Protein AF-A0AAV1QN36-F1 (afdb_monomer)

Nearest PDB structures (foldseek):
  6btz-assembly4_D  TM=9.378E-01  e=2.926E-07  Homo sapiens
  2b3r-assembly1_A  TM=9.454E-01  e=3.469E-07  Mus musculus
  6bu0-assembly1_A  TM=9.263E-01  e=6.473E-07  Homo sapiens
  4ts6-assembly1_A  TM=9.041E-01  e=4.207E-06  Drosophila melanogaster
  4ns0-assembly1_A  TM=8.759E-01  e=4.988E-06  Rattus norvegicus

Secondary structure (DSSP, 8-state):
---TTS----EEEEEEEES-TTS---EEPPPPSS-SS-------------GGGGGG-EEEEEEEE--STT--EEEEEEEEEGGG---

Structure (mmCIF, N/CA/C/O backbone):
data_AF-A0AAV1QN36-F1
#
_entry.id   AF-A0AAV1QN36-F1
#
loop_
_atom_site.group_PDB
_atom_site.id
_atom_site.type_symbol
_atom_site.label_atom_id
_atom_site.label_alt_id
_atom_site.label_comp_id
_atom_site.label_asym_id
_atom_site.label_entity_id
_atom_site.label_seq_id
_atom_site.pdbx_PDB_ins_code
_atom_site.Cartn_x
_atom_site.Cartn_y
_atom_site.Cartn_z
_atom_site.occupancy
_atom_site.B_iso_or_equiv
_atom_site.auth_seq_id
_atom_site.auth_comp_id
_atom_site.auth_asym_id
_atom_site.auth_atom_id
_atom_site.pdbx_PDB_model_num
ATOM 1 N N . GLN A 1 1 ? 3.420 14.014 -14.400 1.00 45.28 1 GLN A N 1
ATOM 2 C CA . GLN A 1 1 ? 4.408 14.070 -15.494 1.00 45.28 1 GLN A CA 1
ATOM 3 C C . GLN A 1 1 ? 4.574 12.644 -15.991 1.00 45.28 1 GLN A C 1
ATOM 5 O O . GLN A 1 1 ? 4.941 11.792 -15.194 1.00 45.28 1 GLN A O 1
ATOM 10 N N . ALA A 1 2 ? 4.128 12.353 -17.217 1.00 42.53 2 ALA A N 1
ATOM 11 C CA . ALA A 1 2 ? 4.253 11.021 -17.813 1.00 42.53 2 ALA A CA 1
ATOM 12 C C . ALA A 1 2 ? 5.738 10.635 -17.905 1.00 42.53 2 ALA A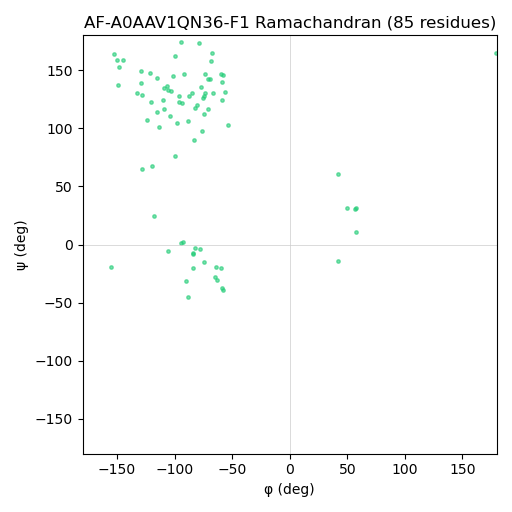 C 1
ATOM 14 O O . ALA A 1 2 ? 6.568 11.525 -18.065 1.00 42.53 2 ALA A O 1
ATOM 15 N N . LEU A 1 3 ? 6.062 9.347 -17.767 1.00 55.25 3 LEU A N 1
ATOM 16 C CA . LEU A 1 3 ? 7.417 8.807 -17.918 1.00 55.25 3 LEU A CA 1
ATOM 17 C C . LEU A 1 3 ? 7.995 9.246 -19.276 1.00 55.25 3 LEU A C 1
ATOM 19 O O . LEU A 1 3 ? 7.582 8.744 -20.315 1.00 55.25 3 LEU A O 1
ATOM 23 N N . GLN A 1 4 ? 8.884 10.244 -19.267 1.00 53.38 4 GLN A N 1
ATOM 24 C CA . GLN A 1 4 ? 9.349 10.945 -20.473 1.00 53.38 4 GLN A CA 1
ATOM 25 C C . GLN A 1 4 ? 10.466 10.216 -21.242 1.00 53.38 4 GLN A C 1
ATOM 27 O O . GLN A 1 4 ? 10.813 10.669 -22.323 1.00 53.38 4 GLN A O 1
ATOM 32 N N . ASP A 1 5 ? 10.970 9.071 -20.769 1.00 58.66 5 ASP A N 1
ATOM 33 C CA . ASP A 1 5 ? 12.205 8.467 -21.310 1.00 58.66 5 ASP A CA 1
ATOM 34 C C . ASP A 1 5 ? 12.043 7.078 -21.949 1.00 58.66 5 ASP A C 1
ATOM 36 O O . ASP A 1 5 ? 12.990 6.291 -21.993 1.00 58.66 5 ASP A O 1
ATOM 40 N N . GLY A 1 6 ? 10.843 6.722 -22.428 1.00 62.62 6 GLY A N 1
ATOM 41 C CA . GLY A 1 6 ? 10.615 5.447 -23.138 1.00 62.62 6 GLY A CA 1
ATOM 42 C C . GLY A 1 6 ? 10.983 4.187 -22.335 1.00 62.62 6 GLY A C 1
ATOM 43 O O . GLY A 1 6 ? 11.043 3.091 -22.887 1.00 62.62 6 GLY A O 1
ATOM 44 N N . THR A 1 7 ? 11.247 4.348 -21.038 1.00 77.25 7 THR A N 1
ATOM 45 C CA . THR A 1 7 ? 11.665 3.306 -20.111 1.00 77.25 7 THR A CA 1
ATOM 46 C C . THR A 1 7 ? 10.509 3.057 -19.162 1.00 77.25 7 THR A C 1
ATOM 48 O O . THR A 1 7 ? 10.016 3.987 -18.518 1.00 77.25 7 THR A O 1
ATOM 51 N N . ASP A 1 8 ? 10.070 1.803 -19.094 1.00 87.19 8 ASP A N 1
ATOM 52 C CA . ASP A 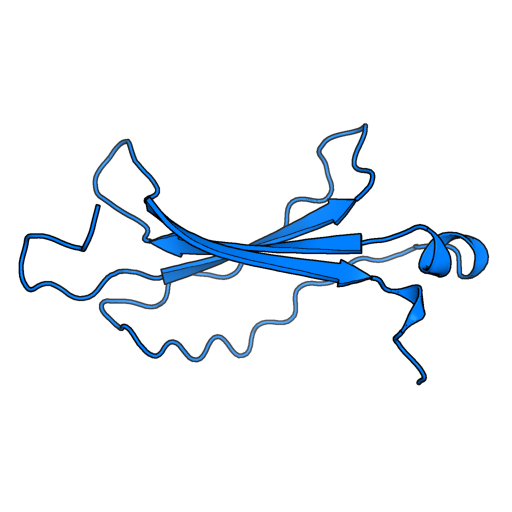1 8 ? 9.026 1.391 -18.164 1.00 87.19 8 ASP A CA 1
ATOM 53 C C . ASP A 1 8 ? 9.432 1.690 -16.709 1.00 87.19 8 ASP A C 1
ATOM 55 O O . ASP A 1 8 ? 10.614 1.576 -16.362 1.00 87.19 8 ASP A O 1
ATOM 59 N N . PRO A 1 9 ? 8.470 2.047 -15.839 1.00 89.12 9 PRO A N 1
ATOM 60 C CA . PRO A 1 9 ? 8.752 2.349 -14.444 1.00 89.12 9 PRO A CA 1
ATOM 61 C C . PRO A 1 9 ? 9.199 1.101 -13.681 1.00 89.12 9 PRO A C 1
ATOM 63 O O . PRO A 1 9 ? 8.936 -0.032 -14.091 1.00 89.12 9 PRO A O 1
ATOM 66 N N . ASP A 1 10 ? 9.767 1.327 -12.498 1.00 93.25 10 ASP A N 1
ATOM 67 C CA . ASP A 1 10 ? 9.937 0.301 -11.473 1.00 93.25 10 ASP A CA 1
ATOM 68 C C . ASP A 1 10 ? 8.819 0.437 -10.410 1.00 93.25 10 ASP A C 1
ATOM 70 O O . ASP A 1 10 ? 9.042 1.042 -9.352 1.00 93.25 10 ASP A O 1
ATOM 74 N N . PRO A 1 11 ? 7.565 0.002 -10.672 1.00 95.88 11 PRO A N 1
ATOM 75 C CA . PRO A 1 11 ? 6.454 0.297 -9.780 1.00 95.88 11 PRO A CA 1
ATOM 76 C C . PRO A 1 11 ? 6.507 -0.528 -8.492 1.00 95.88 11 PRO A C 1
ATOM 78 O O . PRO A 1 11 ? 6.888 -1.699 -8.474 1.00 95.88 11 PRO A O 1
ATOM 81 N N . TYR A 1 12 ? 6.037 0.076 -7.406 1.00 96.94 12 TYR A N 1
ATOM 82 C CA . TYR A 1 12 ? 5.782 -0.591 -6.138 1.00 96.94 12 TYR A CA 1
ATOM 83 C C . TYR A 1 12 ? 4.562 0.001 -5.438 1.00 96.94 12 TYR A C 1
ATOM 85 O O . TYR A 1 12 ? 4.164 1.145 -5.681 1.00 96.94 12 TYR A O 1
ATOM 93 N N . VAL A 1 13 ? 3.971 -0.773 -4.531 1.00 97.94 13 VAL A N 1
ATOM 94 C CA . VAL A 1 13 ? 2.791 -0.355 -3.771 1.00 97.94 13 VAL A CA 1
ATOM 95 C C . VAL A 1 13 ? 3.198 0.046 -2.358 1.00 97.94 13 VAL A C 1
ATOM 97 O O . VAL A 1 13 ? 3.904 -0.695 -1.676 1.00 97.94 13 VAL A O 1
ATOM 100 N N . LYS A 1 14 ? 2.725 1.207 -1.893 1.00 97.69 14 LYS A N 1
ATOM 101 C CA . LYS A 1 14 ? 2.715 1.610 -0.479 1.00 97.69 14 LYS A CA 1
ATOM 102 C C . LYS A 1 14 ? 1.283 1.597 0.041 1.00 97.69 14 LYS A C 1
ATOM 104 O O . LYS A 1 14 ? 0.394 2.152 -0.601 1.00 97.69 14 LYS A O 1
ATOM 109 N N . LEU A 1 15 ? 1.092 1.030 1.226 1.00 98.38 15 LEU A N 1
ATOM 110 C CA . LEU A 1 15 ? -0.159 1.069 1.973 1.00 98.38 15 LEU A CA 1
ATOM 111 C C . LEU A 1 15 ? 0.021 1.846 3.277 1.00 98.38 15 LEU A C 1
ATOM 113 O O . LEU A 1 15 ? 1.057 1.732 3.943 1.00 98.38 15 LEU A O 1
ATOM 117 N N . TYR A 1 16 ? -1.019 2.586 3.644 1.00 98.00 16 TYR A N 1
ATOM 118 C CA . TYR A 1 16 ? -1.197 3.188 4.961 1.00 98.00 16 TYR A CA 1
ATOM 119 C C . TYR A 1 16 ? -2.583 2.819 5.488 1.00 98.00 16 TYR A C 1
ATOM 121 O 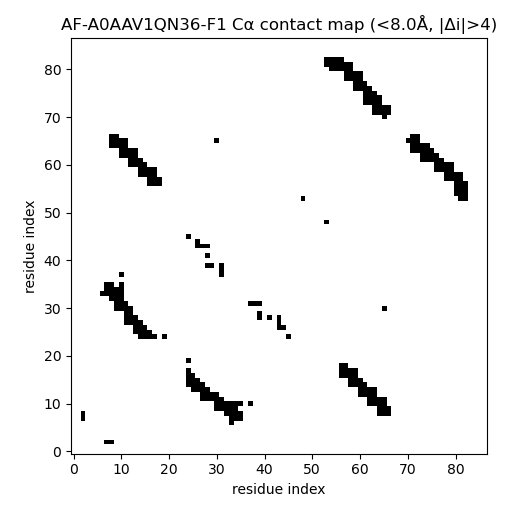O . TYR A 1 16 ? -3.556 2.853 4.735 1.00 98.00 16 TYR A O 1
ATOM 129 N N . LEU A 1 17 ? -2.680 2.496 6.775 1.00 97.50 17 LEU A N 1
ATOM 130 C CA . LEU A 1 17 ? -3.946 2.249 7.457 1.00 97.50 17 LEU A CA 1
ATOM 131 C C . LEU A 1 17 ? -4.361 3.521 8.191 1.00 97.50 17 LEU A C 1
ATOM 133 O O . LEU A 1 17 ? -3.797 3.854 9.229 1.00 97.50 17 LEU A O 1
ATOM 137 N N . LEU A 1 18 ? -5.342 4.232 7.649 1.00 97.25 18 LEU A N 1
ATOM 138 C CA . LEU A 1 18 ? -5.805 5.506 8.177 1.00 97.25 18 LEU A CA 1
ATOM 139 C C . LEU A 1 18 ? -6.965 5.323 9.175 1.00 97.25 18 LEU A C 1
ATOM 141 O O . LEU A 1 18 ? -7.779 4.416 8.983 1.00 97.25 18 LEU A O 1
ATOM 145 N N . PRO A 1 19 ? -7.066 6.183 10.210 1.00 96.00 19 PRO A N 1
ATOM 146 C CA . PRO A 1 19 ? -6.080 7.206 10.575 1.00 96.00 19 PRO A CA 1
ATOM 147 C C . PRO A 1 19 ? -4.786 6.579 11.125 1.00 96.00 19 PRO A C 1
ATOM 149 O O . PRO A 1 19 ? -4.837 5.594 11.862 1.00 96.00 19 PRO A O 1
ATOM 152 N N . ASP A 1 20 ? -3.639 7.176 10.782 1.00 95.62 20 ASP A N 1
ATOM 153 C CA . ASP A 1 20 ? -2.298 6.741 11.213 1.00 95.62 20 ASP A CA 1
ATOM 154 C C . ASP A 1 20 ? -1.580 7.850 12.007 1.00 95.62 20 ASP A C 1
ATOM 156 O O . ASP A 1 20 ? -0.608 8.441 11.523 1.00 95.62 20 ASP A O 1
ATOM 160 N N . PRO A 1 21 ? -2.066 8.199 13.212 1.00 92.50 21 PRO A N 1
ATOM 161 C CA . PRO A 1 21 ? -1.501 9.304 13.982 1.00 92.50 21 PRO A CA 1
ATOM 162 C C . PRO A 1 21 ? -0.043 9.055 14.385 1.00 92.50 21 PRO A C 1
ATOM 164 O O . PRO A 1 21 ? 0.741 9.999 14.465 1.00 92.50 21 PRO A O 1
ATOM 167 N N . GLN A 1 22 ? 0.348 7.792 14.586 1.00 94.00 22 GLN A N 1
ATOM 168 C CA . GLN A 1 22 ? 1.722 7.418 14.929 1.00 94.00 22 GLN A CA 1
ATOM 169 C C . GLN A 1 22 ? 2.643 7.279 13.706 1.00 94.00 22 GLN A C 1
ATOM 171 O O . GLN A 1 22 ? 3.849 7.119 13.879 1.00 94.00 22 GLN A O 1
ATOM 176 N N . LYS A 1 23 ? 2.113 7.358 12.476 1.00 95.25 23 LYS A N 1
ATOM 177 C CA . LYS A 1 23 ? 2.866 7.189 11.217 1.00 95.25 23 LYS A CA 1
ATOM 178 C C . LYS A 1 23 ? 3.608 5.845 11.121 1.00 95.25 23 LYS A C 1
ATOM 180 O O . LYS A 1 23 ? 4.663 5.752 10.488 1.00 95.25 23 LYS A O 1
ATOM 185 N N . THR A 1 24 ? 3.073 4.795 11.743 1.00 95.50 24 THR A N 1
ATOM 186 C CA . THR A 1 24 ? 3.685 3.452 11.814 1.00 95.50 24 THR A CA 1
ATOM 187 C C . THR A 1 24 ? 3.002 2.436 10.900 1.00 95.50 24 THR A C 1
ATOM 189 O O . THR A 1 24 ? 3.486 1.308 10.737 1.00 95.50 24 THR A O 1
ATOM 192 N N . SER A 1 25 ? 1.903 2.822 10.248 1.00 96.69 25 SER A N 1
ATOM 193 C CA . SER A 1 25 ? 1.120 1.924 9.398 1.00 96.69 25 SER A CA 1
ATOM 194 C C . SER A 1 25 ? 1.736 1.686 8.018 1.00 96.69 25 SER A C 1
ATOM 196 O O . SER A 1 25 ? 1.220 0.887 7.240 1.00 96.69 25 SER A O 1
ATOM 198 N N . LYS A 1 26 ? 2.843 2.348 7.669 1.00 97.62 26 LYS A N 1
ATOM 199 C CA . LYS A 1 26 ? 3.445 2.173 6.345 1.00 97.62 26 LYS A CA 1
ATOM 200 C C . LYS A 1 26 ? 3.822 0.704 6.117 1.00 97.62 26 LYS A C 1
ATOM 202 O O . LYS A 1 26 ? 4.600 0.125 6.879 1.00 97.62 26 LYS A O 1
ATOM 207 N N . ARG A 1 27 ? 3.311 0.120 5.037 1.00 98.25 27 ARG A N 1
ATOM 208 C CA . ARG A 1 27 ? 3.723 -1.179 4.482 1.00 98.25 27 ARG A CA 1
ATOM 209 C C . ARG A 1 27 ? 3.995 -0.998 2.992 1.00 98.25 27 ARG A C 1
ATOM 211 O O . ARG A 1 27 ? 3.405 -0.114 2.375 1.00 98.25 27 ARG A O 1
ATOM 218 N N . LYS A 1 28 ? 4.918 -1.766 2.415 1.00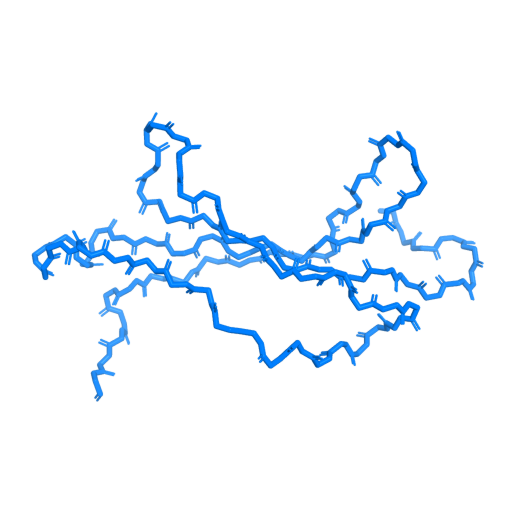 97.62 28 LYS A N 1
ATOM 219 C CA . LYS A 1 28 ? 5.209 -1.680 0.981 1.00 97.62 28 LYS A CA 1
ATOM 220 C C . LYS A 1 28 ? 5.647 -3.013 0.401 1.00 97.62 28 LYS A C 1
ATOM 222 O O . LYS A 1 28 ? 6.235 -3.809 1.127 1.00 97.62 28 LYS A O 1
ATOM 227 N N . THR A 1 29 ? 5.403 -3.189 -0.890 1.00 98.25 29 THR A N 1
ATOM 228 C CA . THR A 1 29 ? 5.971 -4.286 -1.679 1.00 98.25 29 THR A CA 1
ATOM 229 C C . THR A 1 29 ? 7.417 -3.985 -2.067 1.00 98.25 29 THR A C 1
ATOM 231 O O . THR A 1 29 ? 7.924 -2.868 -1.870 1.00 98.25 29 THR A O 1
ATOM 234 N N . LYS A 1 30 ? 8.080 -4.966 -2.678 1.00 96.19 30 LYS A N 1
ATOM 235 C CA . LYS A 1 30 ? 9.258 -4.712 -3.510 1.00 96.19 30 LYS A CA 1
ATOM 236 C C . LYS A 1 30 ? 8.852 -3.966 -4.788 1.00 96.19 30 LYS A C 1
ATOM 238 O O . LYS A 1 30 ? 7.692 -4.009 -5.204 1.00 96.19 30 LYS A O 1
ATOM 243 N N . ALA A 1 31 ? 9.818 -3.282 -5.398 1.00 95.06 31 ALA A N 1
ATOM 244 C CA . ALA A 1 31 ? 9.653 -2.728 -6.736 1.00 95.06 31 ALA A CA 1
ATOM 245 C C . ALA A 1 31 ? 9.730 -3.837 -7.783 1.00 95.06 31 ALA A C 1
ATOM 247 O O . ALA A 1 31 ? 10.664 -4.644 -7.786 1.00 95.06 31 ALA A O 1
ATOM 248 N N . ALA A 1 32 ? 8.724 -3.879 -8.651 1.00 95.56 32 ALA A N 1
ATOM 249 C CA . ALA A 1 32 ? 8.755 -4.675 -9.862 1.00 95.56 32 ALA A CA 1
ATOM 250 C C . ALA A 1 32 ? 9.616 -3.938 -10.885 1.00 95.56 32 ALA A C 1
ATOM 252 O O . ALA A 1 32 ? 9.493 -2.729 -11.021 1.00 95.56 32 ALA A O 1
ATOM 253 N N . ARG A 1 33 ? 10.505 -4.646 -11.580 1.00 92.69 33 ARG A N 1
ATOM 254 C CA . ARG A 1 33 ? 11.472 -4.007 -12.476 1.00 92.69 33 ARG A CA 1
ATOM 255 C C . ARG A 1 33 ? 10.870 -3.763 -13.855 1.00 92.69 33 ARG A C 1
ATOM 257 O O . ARG A 1 33 ? 10.364 -4.716 -14.444 1.00 92.69 33 ARG A O 1
ATOM 264 N N . ARG A 1 34 ? 11.009 -2.539 -14.366 1.00 91.00 34 ARG A N 1
ATOM 265 C CA . ARG A 1 34 ? 10.753 -2.103 -15.745 1.00 91.00 34 ARG A CA 1
ATOM 266 C C . ARG A 1 34 ? 9.478 -2.706 -16.311 1.00 91.00 34 ARG A C 1
ATOM 268 O O . ARG A 1 34 ? 9.516 -3.483 -17.261 1.00 91.00 34 ARG A O 1
ATOM 275 N N 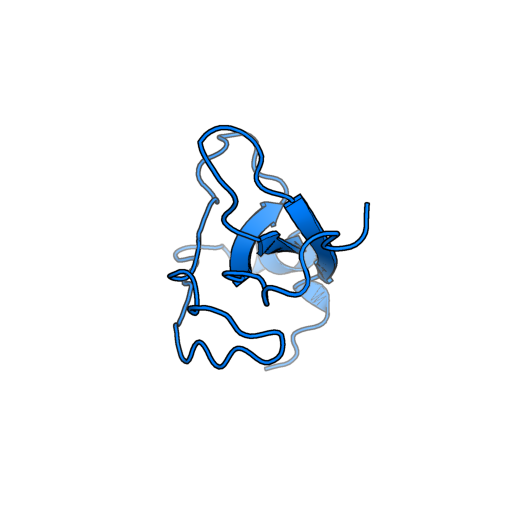. THR A 1 35 ? 8.357 -2.405 -15.668 1.00 92.38 35 THR A N 1
ATOM 276 C CA . THR A 1 35 ? 7.060 -2.919 -16.099 1.00 92.38 35 THR A CA 1
ATOM 277 C C . THR A 1 35 ? 5.929 -1.960 -15.771 1.00 92.38 35 THR A C 1
ATOM 279 O O . THR A 1 35 ? 5.826 -1.443 -14.662 1.00 92.38 35 THR A O 1
ATOM 282 N N . CYS A 1 36 ? 5.013 -1.781 -16.721 1.00 92.50 36 CYS A N 1
ATOM 283 C CA . CYS A 1 36 ? 3.717 -1.147 -16.476 1.00 92.50 36 CYS A CA 1
ATOM 284 C C . CYS A 1 36 ? 2.653 -2.129 -15.936 1.00 92.50 36 CYS A C 1
ATOM 286 O O . CYS A 1 36 ? 1.577 -1.696 -15.533 1.00 92.50 36 CYS A O 1
ATOM 288 N N . ASN A 1 37 ? 2.938 -3.440 -15.906 1.00 94.81 37 ASN A N 1
ATOM 289 C CA . ASN A 1 37 ? 1.997 -4.504 -15.527 1.00 94.81 37 ASN A CA 1
ATOM 290 C C . ASN A 1 37 ? 2.595 -5.421 -14.440 1.00 94.81 37 ASN A C 1
ATOM 292 O O . ASN A 1 37 ? 2.874 -6.598 -14.692 1.00 94.81 37 ASN A O 1
ATOM 296 N N . PRO A 1 38 ? 2.860 -4.898 -13.231 1.00 96.06 38 PRO A N 1
ATOM 297 C CA . PRO A 1 38 ? 3.497 -5.668 -12.174 1.00 96.06 38 PRO A CA 1
ATOM 298 C C . PRO A 1 38 ? 2.568 -6.745 -11.600 1.00 96.06 38 PRO A C 1
ATOM 300 O O . PRO A 1 38 ? 1.384 -6.513 -11.370 1.00 96.06 38 PRO A O 1
ATOM 303 N N . THR A 1 39 ? 3.137 -7.906 -11.273 1.00 96.50 39 THR A N 1
ATOM 304 C CA . THR A 1 39 ? 2.509 -8.914 -10.406 1.00 96.50 39 THR A CA 1
ATOM 305 C C . THR A 1 39 ? 3.348 -9.039 -9.141 1.00 96.50 39 THR A C 1
ATOM 307 O O . THR A 1 39 ? 4.499 -9.462 -9.212 1.00 96.50 39 THR A O 1
ATOM 310 N N . TYR A 1 40 ? 2.793 -8.651 -7.991 1.00 96.56 40 TYR A N 1
ATOM 311 C CA . TYR A 1 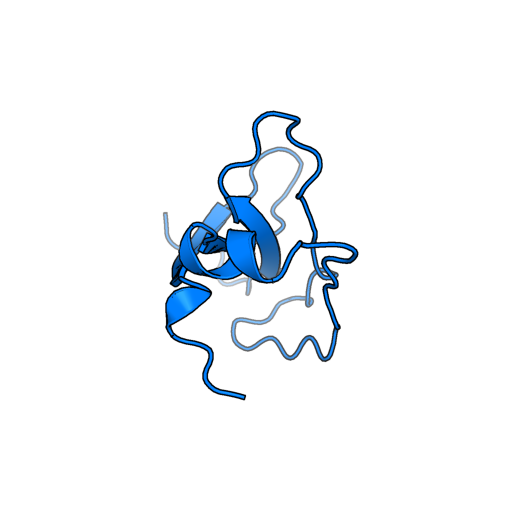40 ? 3.551 -8.623 -6.735 1.00 96.56 40 TYR A CA 1
ATOM 312 C C . TYR A 1 40 ? 3.496 -9.952 -5.977 1.00 96.56 40 TYR A C 1
ATOM 314 O O . TYR A 1 40 ? 4.524 -10.416 -5.502 1.00 96.56 40 TYR A O 1
ATOM 322 N N . ASN A 1 41 ? 2.316 -10.574 -5.857 1.00 95.62 41 ASN A N 1
ATOM 323 C CA . ASN A 1 41 ? 2.103 -11.776 -5.033 1.00 95.62 41 ASN A CA 1
ATOM 324 C C . ASN A 1 41 ? 2.651 -11.646 -3.590 1.00 95.62 41 ASN A C 1
ATOM 326 O O . ASN A 1 41 ? 3.082 -12.625 -2.985 1.00 95.62 41 ASN A O 1
ATOM 330 N N . GLU A 1 42 ? 2.632 -10.430 -3.033 1.00 97.62 42 GLU A N 1
ATOM 331 C CA . GLU A 1 42 ? 3.084 -10.122 -1.673 1.00 97.62 42 GLU A CA 1
ATOM 332 C C . GLU A 1 42 ? 1.883 -9.850 -0.759 1.00 97.62 42 GLU A C 1
ATOM 334 O O . GLU A 1 42 ? 0.965 -9.114 -1.126 1.00 97.62 42 GLU A O 1
ATOM 339 N N . MET A 1 43 ? 1.905 -10.400 0.459 1.00 96.62 43 MET A N 1
ATOM 340 C CA . MET A 1 43 ? 0.918 -10.082 1.493 1.00 96.62 43 MET A CA 1
ATOM 341 C C . MET A 1 43 ? 1.436 -8.956 2.390 1.00 96.62 43 MET A C 1
ATOM 343 O O . MET A 1 43 ? 2.475 -9.090 3.035 1.00 96.62 43 MET A O 1
ATOM 347 N N . LEU A 1 44 ? 0.686 -7.856 2.469 1.00 97.12 44 LEU A N 1
ATOM 348 C CA . LEU A 1 44 ? 0.948 -6.756 3.396 1.00 97.12 44 LEU A CA 1
ATOM 349 C C . LEU A 1 44 ? -0.051 -6.830 4.550 1.00 97.12 44 LEU A C 1
ATOM 351 O O . LE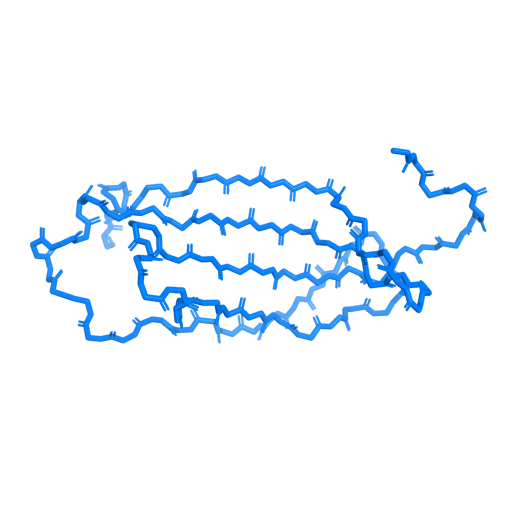U A 1 44 ? -1.244 -6.607 4.360 1.00 97.12 44 LEU A O 1
ATOM 355 N N . VAL A 1 45 ? 0.443 -7.164 5.742 1.00 95.88 45 VAL A N 1
ATOM 356 C CA . VAL A 1 45 ? -0.409 -7.513 6.884 1.00 95.88 45 VAL A CA 1
ATOM 357 C C . VAL A 1 45 ? -0.454 -6.382 7.912 1.00 95.88 45 VAL A C 1
ATOM 359 O O . VAL A 1 45 ? 0.578 -5.838 8.326 1.00 95.88 45 VAL A O 1
ATOM 362 N N . TYR A 1 46 ? -1.675 -6.062 8.345 1.00 94.56 46 TYR A N 1
ATOM 363 C CA . TYR A 1 46 ? -1.953 -5.276 9.540 1.00 94.56 46 TYR A CA 1
ATOM 364 C C . TYR A 1 46 ? -2.547 -6.186 10.609 1.00 94.56 46 TYR A C 1
ATOM 366 O O . TYR A 1 46 ? -3.629 -6.740 10.431 1.00 94.56 46 TYR A O 1
ATOM 374 N N . GLU A 1 47 ? -1.838 -6.341 11.720 1.00 91.44 47 GLU A N 1
ATOM 375 C CA . GLU A 1 47 ? -2.265 -7.200 12.820 1.00 91.44 47 GLU A CA 1
ATOM 376 C C . GLU A 1 47 ? -2.916 -6.393 13.943 1.00 91.44 47 GLU A C 1
ATOM 378 O O . GLU A 1 47 ? -2.706 -5.186 14.068 1.00 91.44 47 GLU A O 1
ATOM 383 N N . ARG A 1 48 ? -3.656 -7.098 14.809 1.00 89.62 48 ARG A N 1
ATOM 384 C CA . ARG A 1 48 ? -4.196 -6.566 16.072 1.00 89.62 48 ARG A CA 1
ATOM 385 C C . ARG A 1 48 ? -5.094 -5.334 15.900 1.00 89.62 48 ARG A C 1
ATOM 387 O O . ARG A 1 48 ? -5.154 -4.494 16.792 1.00 89.62 48 ARG A O 1
ATOM 394 N N . ILE A 1 49 ? -5.815 -5.239 14.781 1.00 89.44 49 ILE A N 1
ATOM 395 C CA . ILE A 1 49 ? -6.870 -4.235 14.608 1.00 89.44 49 ILE A CA 1
ATOM 396 C C . ILE A 1 49 ? -8.130 -4.743 15.324 1.00 89.44 49 ILE A C 1
ATOM 398 O O . ILE A 1 49 ? -8.638 -5.807 14.956 1.00 89.44 49 ILE A O 1
ATOM 402 N N . PRO A 1 50 ? -8.661 -4.021 16.326 1.00 89.94 50 PRO A N 1
ATOM 403 C CA . PRO A 1 50 ? -9.927 -4.385 16.951 1.00 89.94 50 PRO A CA 1
ATOM 404 C C . PRO A 1 50 ? -11.059 -4.421 15.919 1.00 89.94 50 PRO A C 1
ATOM 406 O O . PRO A 1 50 ? -11.157 -3.539 15.071 1.00 89.94 50 PRO A O 1
ATOM 409 N N . ARG A 1 51 ? -11.964 -5.405 16.000 1.00 84.81 51 ARG A N 1
ATOM 410 C CA . ARG A 1 51 ? -13.074 -5.522 15.034 1.00 84.81 51 ARG A CA 1
ATOM 411 C C . ARG A 1 51 ? -13.954 -4.268 14.994 1.00 84.81 51 ARG A C 1
ATOM 413 O O . ARG A 1 51 ? -14.330 -3.841 13.910 1.00 84.81 51 ARG A O 1
ATOM 420 N N . GLY A 1 52 ? -14.217 -3.662 16.155 1.00 88.94 52 GLY A N 1
ATOM 421 C CA . GLY A 1 52 ? -14.970 -2.405 16.263 1.00 88.94 52 GLY A CA 1
ATOM 422 C C . GLY A 1 52 ? -14.282 -1.209 15.600 1.00 88.94 52 GLY A C 1
ATOM 423 O O . GLY A 1 52 ? -14.947 -0.245 15.242 1.00 88.94 52 GLY A O 1
ATOM 424 N N . ASP A 1 53 ? -12.971 -1.290 15.359 1.00 90.19 53 ASP A N 1
ATOM 425 C CA . ASP A 1 53 ? -12.238 -0.252 14.643 1.00 90.19 53 ASP A CA 1
ATOM 426 C C . ASP A 1 53 ? -12.319 -0.410 13.127 1.00 90.19 53 ASP A C 1
ATOM 428 O O . ASP A 1 53 ? -12.057 0.555 12.423 1.00 90.19 53 ASP A O 1
ATOM 432 N N . LEU A 1 54 ? -12.647 -1.584 12.579 1.00 90.38 54 LEU A N 1
ATOM 433 C CA . LEU A 1 54 ? -12.560 -1.804 11.129 1.00 90.38 54 LEU A CA 1
ATOM 434 C C . LEU A 1 54 ? -13.435 -0.822 10.340 1.00 90.38 54 LEU A C 1
ATOM 436 O O . LEU A 1 54 ? -13.016 -0.317 9.303 1.00 90.38 54 LEU A O 1
ATOM 440 N N . GLU A 1 55 ? -14.615 -0.473 10.844 1.00 89.94 55 GLU A N 1
ATOM 441 C CA . GLU A 1 55 ? -15.551 0.403 10.131 1.00 89.94 55 GLU A CA 1
ATOM 442 C C . GLU A 1 55 ? -15.031 1.834 9.930 1.00 89.94 55 GLU A C 1
ATOM 444 O O . GLU A 1 55 ? -15.380 2.492 8.946 1.00 89.94 55 GLU A O 1
ATOM 449 N N . GLN A 1 56 ? -14.158 2.292 10.830 1.00 92.69 56 GLN A N 1
ATOM 450 C CA . GLN A 1 56 ? -13.539 3.620 10.802 1.00 92.69 56 GLN A CA 1
ATOM 451 C C . GLN A 1 56 ? -12.181 3.643 10.083 1.00 92.69 56 GLN A C 1
ATOM 453 O O . GLN A 1 56 ? -11.533 4.688 10.016 1.00 92.69 56 GLN A O 1
ATOM 458 N N . ARG A 1 57 ? -11.729 2.504 9.541 1.00 94.88 57 ARG A N 1
ATOM 459 C CA . ARG A 1 57 ? -10.406 2.376 8.921 1.00 94.88 57 ARG A CA 1
ATOM 460 C C . ARG A 1 57 ? -10.480 2.416 7.401 1.00 94.88 57 ARG A C 1
ATOM 462 O O . ARG A 1 57 ? -11.398 1.884 6.771 1.00 94.88 57 ARG A O 1
ATOM 469 N N . VAL A 1 58 ? -9.456 3.014 6.805 1.00 96.75 58 VAL A N 1
ATOM 470 C CA . VAL A 1 58 ? -9.290 3.118 5.352 1.00 96.75 58 VAL A CA 1
ATOM 471 C C . VAL A 1 58 ? -7.867 2.719 4.987 1.00 96.75 58 VAL A C 1
ATOM 473 O O . VAL A 1 58 ? -6.918 3.237 5.569 1.00 96.75 58 VAL A O 1
ATOM 476 N N . ILE A 1 59 ? -7.700 1.835 4.005 1.00 97.50 59 ILE A N 1
ATOM 477 C CA . ILE A 1 59 ? -6.393 1.619 3.380 1.00 97.50 59 ILE A CA 1
ATOM 478 C C . ILE A 1 59 ? -6.195 2.702 2.320 1.00 97.50 59 ILE A C 1
ATOM 480 O O . ILE A 1 59 ? -6.940 2.754 1.344 1.00 97.50 59 ILE A O 1
ATOM 484 N N . HIS A 1 60 ? -5.184 3.549 2.491 1.00 98.25 60 HIS A N 1
ATOM 485 C CA . HIS A 1 60 ? -4.681 4.416 1.426 1.00 98.25 60 HIS A CA 1
ATOM 486 C C . HIS A 1 60 ? -3.618 3.649 0.649 1.00 98.25 60 HIS A C 1
ATOM 488 O O . HIS A 1 60 ? -2.514 3.417 1.146 1.00 98.25 60 HIS A O 1
ATOM 494 N N . LEU A 1 61 ? -3.980 3.219 -0.556 1.00 98.25 61 LEU A N 1
ATOM 495 C CA . LEU A 1 61 ? -3.111 2.499 -1.475 1.00 98.25 61 LEU A CA 1
ATOM 496 C C . LEU A 1 61 ? -2.505 3.488 -2.459 1.00 98.25 61 LEU A C 1
ATOM 498 O O . LEU A 1 61 ? -3.230 4.237 -3.109 1.00 98.25 61 LEU A O 1
ATOM 502 N N . ARG A 1 62 ? -1.182 3.466 -2.600 1.00 97.75 62 ARG A N 1
ATOM 503 C CA . ARG A 1 62 ? -0.445 4.304 -3.549 1.00 97.75 62 ARG A CA 1
ATOM 504 C C . ARG A 1 62 ? 0.477 3.433 -4.383 1.00 97.75 62 ARG A C 1
ATOM 506 O O . ARG A 1 62 ? 1.265 2.673 -3.825 1.00 97.75 62 ARG A O 1
ATOM 513 N N . VAL A 1 63 ? 0.404 3.571 -5.699 1.00 97.25 63 VAL A N 1
ATOM 514 C CA . VAL A 1 63 ? 1.367 2.999 -6.641 1.00 97.25 63 VAL A CA 1
ATOM 515 C C . VAL A 1 63 ? 2.380 4.086 -6.963 1.00 97.25 63 VAL A C 1
ATOM 517 O O . VAL A 1 63 ? 2.010 5.174 -7.407 1.00 97.25 63 VAL A O 1
ATOM 520 N N . LEU A 1 64 ? 3.654 3.814 -6.710 1.00 95.38 64 LEU A N 1
ATOM 521 C CA . LEU A 1 64 ? 4.746 4.737 -6.996 1.00 95.38 64 LEU A CA 1
ATOM 522 C C . LEU A 1 64 ? 5.734 4.082 -7.953 1.00 95.38 64 LEU A C 1
ATOM 524 O O . LEU A 1 64 ? 5.930 2.875 -7.877 1.00 95.38 64 LEU A O 1
ATOM 528 N N . GLY A 1 65 ? 6.366 4.874 -8.811 1.00 93.00 65 GLY A N 1
ATOM 529 C CA . GLY A 1 65 ? 7.560 4.471 -9.547 1.00 93.00 65 GLY A CA 1
ATOM 530 C C . GLY A 1 65 ? 8.800 4.766 -8.711 1.00 93.00 65 GLY A C 1
ATOM 531 O O . GLY A 1 65 ? 8.944 5.887 -8.214 1.00 93.00 65 GLY A O 1
ATOM 532 N N . ASP A 1 66 ? 9.664 3.768 -8.533 1.00 85.12 66 ASP A N 1
ATOM 533 C CA . ASP A 1 66 ? 10.991 3.945 -7.943 1.00 85.12 66 ASP A CA 1
ATOM 534 C C . ASP A 1 66 ? 11.896 4.592 -9.005 1.00 85.12 66 ASP A C 1
ATOM 536 O O . ASP A 1 66 ? 12.333 3.948 -9.954 1.00 85.12 66 ASP A O 1
ATOM 540 N N . GLY A 1 67 ? 12.047 5.915 -8.927 1.00 74.62 67 GLY A N 1
ATOM 541 C CA . GLY A 1 67 ? 12.854 6.708 -9.854 1.00 74.62 67 GLY A CA 1
ATOM 542 C C . GLY A 1 67 ? 14.273 6.944 -9.336 1.00 74.62 67 GLY A C 1
ATOM 543 O O . GLY A 1 67 ? 14.609 6.633 -8.193 1.00 74.62 67 GLY A O 1
ATOM 544 N N . SER A 1 68 ? 15.115 7.553 -10.171 1.00 69.94 68 SER A N 1
ATOM 545 C CA . SER A 1 68 ? 16.468 7.955 -9.781 1.00 69.94 68 SER A CA 1
ATOM 546 C C . SER A 1 68 ? 16.460 8.875 -8.555 1.00 69.94 68 SER A C 1
ATOM 548 O O . SER A 1 68 ? 15.732 9.861 -8.517 1.00 69.94 68 SER A O 1
ATOM 550 N N . PHE A 1 69 ? 17.309 8.523 -7.589 1.00 61.88 69 PHE A N 1
ATOM 551 C CA . PHE A 1 69 ? 17.957 9.266 -6.494 1.00 61.88 69 PHE A CA 1
ATOM 552 C C . PHE A 1 69 ? 17.184 10.315 -5.645 1.00 61.88 69 PHE A C 1
ATOM 554 O O . PHE A 1 69 ? 17.653 10.622 -4.550 1.00 61.88 69 PHE A O 1
ATOM 561 N N . TRP A 1 70 ? 15.997 10.811 -6.011 1.00 57.34 70 TRP A N 1
ATOM 562 C CA . TRP A 1 70 ? 15.242 11.750 -5.158 1.00 57.34 70 TRP A CA 1
ATOM 563 C C . TRP A 1 70 ? 13.721 11.799 -5.354 1.00 57.34 70 TRP A C 1
ATOM 565 O O . TRP A 1 70 ? 13.034 12.205 -4.415 1.00 57.34 70 TRP A O 1
ATOM 575 N N . GLU A 1 71 ? 13.148 11.348 -6.475 1.00 70.31 71 GLU A N 1
ATOM 576 C CA . GLU A 1 71 ? 11.700 11.496 -6.699 1.00 70.31 71 GLU A CA 1
ATOM 577 C C . GLU A 1 71 ? 10.994 10.172 -6.988 1.00 70.31 71 GLU A C 1
ATOM 579 O O . GLU A 1 71 ? 11.076 9.599 -8.070 1.00 70.31 71 GLU A O 1
ATOM 584 N N . ASN A 1 72 ? 10.224 9.706 -6.000 1.00 84.50 72 ASN A N 1
ATOM 585 C CA . ASN A 1 72 ? 9.228 8.669 -6.239 1.00 84.50 72 ASN A CA 1
ATOM 586 C C . ASN A 1 72 ? 8.041 9.300 -6.968 1.00 84.50 72 ASN A C 1
ATOM 588 O O . ASN A 1 72 ? 7.303 10.088 -6.370 1.00 84.50 72 ASN A O 1
ATOM 592 N N . THR A 1 73 ? 7.824 8.939 -8.229 1.00 89.56 73 THR A N 1
ATOM 593 C CA . THR A 1 73 ? 6.674 9.435 -8.988 1.00 89.56 73 THR A CA 1
ATOM 594 C C . THR A 1 73 ? 5.405 8.730 -8.524 1.00 89.56 73 THR A C 1
ATOM 5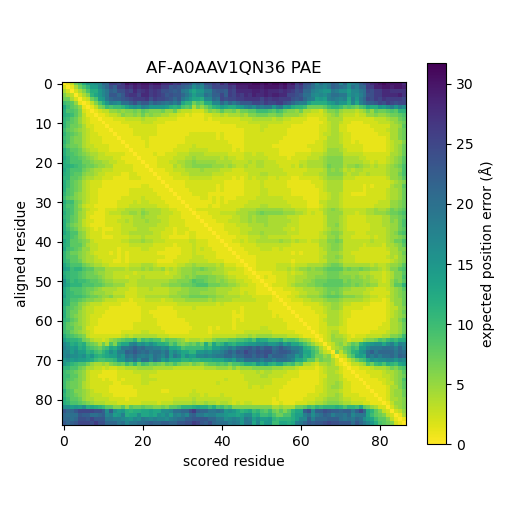96 O O . THR A 1 73 ? 5.342 7.503 -8.517 1.00 89.56 73 THR A O 1
ATOM 599 N N . LEU A 1 74 ? 4.369 9.481 -8.145 1.00 92.81 74 LEU A N 1
ATOM 600 C CA . LEU A 1 74 ? 3.047 8.903 -7.906 1.00 92.81 74 LEU A CA 1
ATOM 601 C C . LEU A 1 74 ? 2.435 8.489 -9.249 1.00 92.81 74 LEU A C 1
ATOM 603 O O . LEU A 1 74 ? 2.171 9.343 -10.092 1.00 92.81 74 LEU A O 1
ATOM 607 N N . LEU A 1 75 ? 2.204 7.191 -9.426 1.00 93.44 75 LEU A N 1
ATOM 608 C CA . LEU A 1 75 ? 1.563 6.637 -10.621 1.00 93.44 75 LEU A CA 1
ATOM 609 C C . LEU A 1 75 ? 0.041 6.566 -10.451 1.00 93.44 75 LEU A C 1
ATOM 611 O O . LEU A 1 75 ? -0.699 6.734 -11.414 1.00 93.44 75 LEU A O 1
ATOM 615 N N . GLY A 1 76 ? -0.430 6.362 -9.220 1.00 96.12 76 GLY A N 1
ATOM 616 C CA . GLY A 1 76 ? -1.851 6.385 -8.890 1.00 96.12 76 GLY A CA 1
ATOM 617 C C . GLY A 1 76 ? -2.107 6.100 -7.416 1.00 96.12 76 GLY A C 1
ATOM 618 O O . GLY A 1 76 ? -1.230 5.616 -6.699 1.00 96.12 76 GLY A O 1
ATOM 619 N N . GLU A 1 77 ? -3.317 6.396 -6.953 1.00 98.19 77 GLU A N 1
ATOM 620 C CA . GLU A 1 77 ? -3.742 6.083 -5.591 1.00 98.19 77 GLU A CA 1
ATOM 621 C C . GLU A 1 77 ? -5.243 5.831 -5.485 1.00 98.19 77 GLU A C 1
ATOM 623 O O . GLU A 1 77 ? -6.026 6.241 -6.339 1.00 98.19 77 GLU A O 1
ATOM 628 N N . THR A 1 78 ? -5.638 5.133 -4.424 1.00 97.81 78 THR A N 1
ATOM 629 C CA . THR A 1 78 ? -7.038 4.898 -4.078 1.00 97.81 78 THR A CA 1
ATOM 630 C C . THR A 1 78 ? -7.201 4.698 -2.574 1.00 97.81 78 THR A C 1
ATOM 632 O O . THR A 1 78 ? -6.238 4.445 -1.845 1.00 97.81 78 THR A O 1
ATOM 635 N N . PHE A 1 79 ? -8.442 4.800 -2.110 1.00 97.25 79 PHE A N 1
ATOM 636 C CA . PHE A 1 79 ? -8.830 4.637 -0.717 1.00 97.25 79 PHE A CA 1
ATOM 637 C C . PHE A 1 79 ? -9.836 3.495 -0.611 1.00 97.25 79 PHE A C 1
ATOM 639 O O . PHE A 1 79 ? -10.890 3.530 -1.243 1.00 97.25 79 PHE A O 1
ATOM 646 N N . ILE A 1 80 ? -9.518 2.487 0.199 1.00 95.38 80 ILE A N 1
ATOM 647 C CA . ILE A 1 80 ? -10.333 1.283 0.380 1.00 95.38 80 ILE A CA 1
ATOM 648 C C . ILE A 1 80 ? -10.875 1.284 1.815 1.00 95.38 80 ILE A C 1
ATOM 650 O O . ILE A 1 80 ? -10.133 0.970 2.750 1.00 95.38 80 ILE A O 1
ATOM 654 N N . PRO A 1 81 ? -12.149 1.661 2.032 1.00 94.19 81 PRO A N 1
ATOM 655 C CA . PRO A 1 81 ? -12.775 1.582 3.348 1.00 94.19 81 PRO A CA 1
ATOM 656 C C . PRO A 1 81 ? -12.938 0.125 3.788 1.00 94.19 81 PRO A C 1
ATOM 658 O O . PRO A 1 81 ? -13.519 -0.673 3.049 1.00 94.19 81 PRO A O 1
ATOM 661 N N . LEU A 1 82 ? -12.515 -0.213 5.008 1.00 91.19 82 LEU A N 1
ATOM 662 C CA . LEU A 1 82 ? -12.623 -1.589 5.511 1.00 91.19 82 LEU A CA 1
ATOM 663 C C . LEU A 1 82 ? -14.060 -1.974 5.902 1.00 91.19 82 LEU A C 1
ATOM 665 O O . LEU A 1 82 ? -14.379 -3.156 5.951 1.00 91.19 82 LEU A O 1
ATOM 669 N N . LYS A 1 83 ? -14.969 -1.000 6.055 1.00 83.44 83 LYS A N 1
ATOM 670 C CA . LYS A 1 83 ? -16.407 -1.241 6.291 1.00 83.44 83 LYS A CA 1
ATOM 671 C C . LYS A 1 83 ? -17.121 -2.036 5.189 1.00 83.44 83 LYS A C 1
ATOM 673 O O . LYS A 1 83 ? -18.216 -2.533 5.412 1.00 83.44 83 LYS A O 1
ATOM 678 N N . ARG A 1 84 ? -16.558 -2.082 3.974 1.00 65.44 84 ARG A N 1
ATOM 679 C CA . ARG A 1 84 ? -17.152 -2.789 2.822 1.00 65.44 84 ARG A CA 1
ATOM 680 C C . ARG A 1 84 ? -16.613 -4.209 2.656 1.00 65.44 84 ARG A C 1
ATOM 682 O O . ARG A 1 84 ? -16.989 -4.878 1.700 1.00 65.44 84 ARG A O 1
ATOM 689 N N . LEU A 1 85 ? -15.729 -4.651 3.549 1.00 64.31 85 LEU A N 1
ATOM 690 C CA . LEU A 1 85 ? -15.210 -6.009 3.538 1.00 64.31 85 LEU A CA 1
ATOM 691 C C . LEU A 1 85 ? -16.210 -6.907 4.263 1.00 64.31 85 LEU A C 1
ATOM 693 O O . LEU A 1 85 ? -16.167 -7.065 5.482 1.00 64.31 85 LEU A O 1
ATOM 697 N N . VAL A 1 86 ? -17.156 -7.444 3.498 1.00 57.28 86 VAL A N 1
ATOM 698 C CA . VAL A 1 86 ? -17.912 -8.619 3.930 1.00 57.28 86 VAL A CA 1
ATOM 699 C C . VAL A 1 86 ? -16.948 -9.811 3.820 1.00 57.28 86 VAL A C 1
ATOM 701 O O . VAL A 1 86 ? -16.268 -9.893 2.793 1.00 57.28 86 VAL A O 1
ATOM 704 N N . PRO A 1 87 ? -16.809 -10.659 4.857 1.00 56.75 8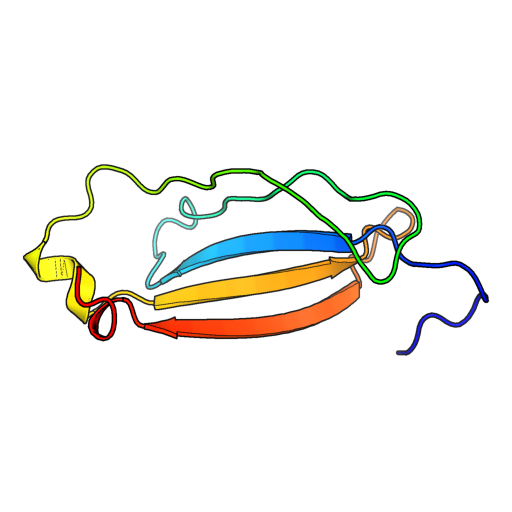7 PRO A N 1
ATOM 705 C CA . PRO A 1 87 ? -16.026 -11.891 4.767 1.00 56.75 87 PRO A CA 1
ATOM 706 C C . PRO A 1 87 ? -16.449 -12.780 3.596 1.00 56.75 87 PRO A C 1
ATOM 708 O O . PRO A 1 87 ? -17.667 -12.811 3.301 1.00 56.75 87 PRO A O 1
#

pLDDT: mean 88.06, std 13.95, range [42.53, 98.38]

Mean predicted aligned error: 5.9 Å

Foldseek 3Di:
DPPPPPWAFQKKKWKAKPPDPVVPRTDIFGTHHGDPDDDGPDDDDDPDDPPVCQQVIKIWMWMWGPDPDDDTHTPDIDIHRSNPDDD

Organism: Scomber scombrus (NCBI:txid13677)

InterPro domains:
  IPR000008 C2 domain [PF00168] (6-85)
  IPR000008 C2 domain [PS50004] (1-87)
  IPR035892 C2 domain superfamily [G3DSA:2.60.40.150] (1-87)
  IPR035892 C2 domain superfamily [SSF49562] (7-85)

Radius of gyration: 14.94 Å; Cα contacts (8 Å, |Δi|>4): 148; chains: 1; bounding box: 36×26×40 Å

Sequence (87 aa):
QALQDGTDPDPYVKLYLLPDPQKTSKRKTKAARRTCNPTYNEMLVYERIPRGDLEQRVIHLRVLGDGSFWENTLLGETFIPLKRLVP

Solvent-accessible surface area (backbone atoms only — not comparable to full-atom values): 5485 Å² total; per-residue (Å²): 132,77,80,85,72,91,59,58,42,24,36,27,44,40,38,34,49,35,84,47,92,82,71,72,49,70,42,67,61,72,64,36,76,61,35,92,76,74,82,78,96,71,89,84,85,84,78,92,70,55,75,89,51,37,64,73,26,29,40,42,40,32,36,30,25,66,51,75,96,81,52,69,44,80,75,48,72,51,75,48,57,45,62,73,66,74,131